Protein AF-A0A7S1K6W3-F1 (afdb_monomer_lite)

Structure (mmCIF, N/CA/C/O backbone):
data_AF-A0A7S1K6W3-F1
#
_entry.id   AF-A0A7S1K6W3-F1
#
loop_
_atom_site.group_PDB
_atom_site.id
_atom_site.type_symbol
_atom_site.label_atom_id
_atom_site.label_alt_id
_atom_site.label_comp_id
_atom_site.label_asym_id
_atom_site.label_entity_id
_atom_site.label_seq_id
_atom_site.pdbx_PDB_ins_code
_atom_site.Cartn_x
_atom_site.Cartn_y
_atom_site.Cartn_z
_atom_site.occupancy
_atom_site.B_iso_or_equiv
_atom_site.auth_seq_id
_atom_site.auth_comp_id
_atom_site.auth_asym_id
_atom_site.auth_atom_id
_atom_site.pdbx_PDB_model_num
ATOM 1 N N . MET A 1 1 ? 23.139 -9.900 -3.331 1.00 35.84 1 MET A N 1
ATOM 2 C CA . MET A 1 1 ? 23.293 -11.314 -3.751 1.00 35.84 1 MET A CA 1
ATOM 3 C C . MET A 1 1 ? 22.023 -11.907 -4.386 1.00 35.84 1 MET A C 1
ATOM 5 O O . MET A 1 1 ? 22.159 -12.715 -5.288 1.00 35.84 1 MET A O 1
ATOM 9 N N . LEU A 1 2 ? 20.809 -11.441 -4.045 1.00 36.38 2 LEU A N 1
ATOM 10 C CA . LEU A 1 2 ? 19.538 -11.862 -4.684 1.00 36.38 2 LEU A CA 1
ATOM 11 C C . LEU A 1 2 ? 19.264 -11.286 -6.093 1.00 36.38 2 LEU A C 1
ATOM 13 O O . LEU A 1 2 ? 18.382 -11.769 -6.791 1.00 36.38 2 LEU A O 1
ATOM 17 N N . TYR A 1 3 ? 20.040 -10.298 -6.548 1.00 40.62 3 TYR A N 1
ATOM 18 C CA . TYR A 1 3 ? 19.930 -9.725 -7.901 1.00 40.62 3 TYR A CA 1
ATOM 19 C C . TYR A 1 3 ? 20.303 -10.719 -9.021 1.00 40.62 3 TYR A C 1
ATOM 21 O O . TYR A 1 3 ? 19.892 -10.543 -10.161 1.00 40.62 3 TYR A O 1
ATOM 29 N N . LYS A 1 4 ? 21.073 -11.771 -8.706 1.00 41.19 4 LYS A N 1
ATOM 30 C CA . LYS A 1 4 ? 21.616 -12.706 -9.705 1.00 41.19 4 LYS A CA 1
ATOM 31 C C . LYS A 1 4 ? 20.781 -13.973 -9.937 1.00 41.19 4 LYS A C 1
ATOM 33 O O . LYS A 1 4 ? 21.095 -14.696 -10.871 1.00 41.19 4 LYS A O 1
ATOM 38 N N . LEU A 1 5 ? 19.752 -14.256 -9.129 1.00 46.03 5 LEU A N 1
ATOM 39 C CA . LEU A 1 5 ? 19.020 -15.532 -9.232 1.00 46.03 5 LEU A CA 1
ATOM 40 C C . LEU A 1 5 ? 17.791 -15.482 -10.160 1.00 46.03 5 LEU A C 1
ATOM 42 O O . LEU A 1 5 ? 17.359 -16.514 -10.653 1.00 46.03 5 LEU A O 1
ATOM 46 N N . SER A 1 6 ? 17.243 -14.293 -10.427 1.00 44.84 6 SER A N 1
ATOM 47 C CA . SER A 1 6 ? 16.246 -14.051 -11.478 1.00 44.84 6 SER A CA 1
ATOM 48 C C . SER A 1 6 ? 16.146 -12.543 -11.695 1.00 44.84 6 SER A C 1
ATOM 50 O O . SER A 1 6 ? 15.454 -11.847 -10.947 1.00 44.84 6 SER A O 1
ATOM 52 N N . ALA A 1 7 ? 16.882 -12.022 -12.681 1.00 49.47 7 ALA A N 1
ATOM 53 C CA . ALA A 1 7 ? 16.901 -10.594 -13.015 1.00 49.47 7 ALA A CA 1
ATOM 54 C C . ALA A 1 7 ? 15.506 -10.052 -13.401 1.00 49.47 7 ALA A C 1
ATOM 56 O O . ALA A 1 7 ? 15.274 -8.846 -13.347 1.00 49.47 7 ALA A O 1
ATOM 57 N N . ASP A 1 8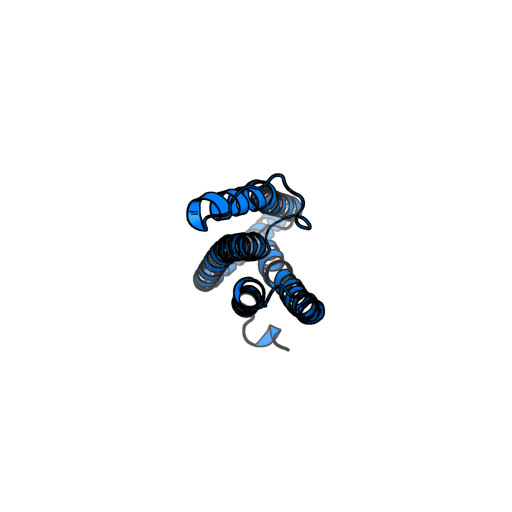 ? 14.573 -10.957 -13.711 1.00 54.34 8 ASP A N 1
ATOM 58 C CA . ASP A 1 8 ? 13.306 -10.648 -14.370 1.00 54.34 8 ASP A CA 1
ATOM 59 C C . ASP A 1 8 ? 12.126 -10.753 -13.403 1.00 54.34 8 ASP A C 1
ATOM 61 O O . ASP A 1 8 ? 11.181 -9.977 -13.476 1.00 54.34 8 ASP A O 1
ATOM 65 N N . HIS A 1 9 ? 12.193 -11.682 -12.450 1.00 58.50 9 HIS A N 1
ATOM 66 C CA . HIS A 1 9 ? 11.067 -11.969 -11.564 1.00 58.50 9 HIS A CA 1
ATOM 67 C C . HIS A 1 9 ? 11.354 -11.621 -10.102 1.00 58.50 9 HIS A C 1
ATOM 69 O O . HIS A 1 9 ? 10.422 -11.385 -9.335 1.00 58.50 9 HIS A O 1
ATOM 75 N N . GLY A 1 10 ? 12.630 -11.507 -9.704 1.00 60.81 10 GLY A N 1
ATOM 76 C CA . GLY A 1 10 ? 13.015 -11.258 -8.310 1.00 60.81 10 GLY A CA 1
ATOM 77 C C . GLY A 1 10 ? 12.440 -9.962 -7.727 1.00 60.81 10 GLY A C 1
ATOM 78 O O . GLY A 1 10 ? 12.105 -9.908 -6.546 1.00 60.81 10 GLY A O 1
ATOM 79 N N . ARG A 1 11 ? 12.256 -8.928 -8.560 1.00 67.94 11 ARG A N 1
ATOM 80 C CA . ARG A 1 11 ? 11.633 -7.661 -8.142 1.00 67.94 11 ARG A CA 1
ATOM 81 C C . ARG A 1 11 ? 10.151 -7.848 -7.824 1.00 67.94 11 ARG A C 1
ATOM 83 O O . ARG A 1 11 ? 9.694 -7.419 -6.773 1.00 67.94 11 ARG A O 1
ATOM 90 N N . ILE A 1 12 ? 9.424 -8.555 -8.684 1.00 70.38 12 ILE A N 1
ATOM 91 C CA . ILE A 1 12 ? 7.992 -8.825 -8.506 1.00 70.38 12 ILE A CA 1
ATOM 92 C C . ILE A 1 12 ? 7.765 -9.710 -7.266 1.00 70.38 12 ILE A C 1
ATOM 94 O O . ILE A 1 12 ? 6.877 -9.416 -6.464 1.00 70.38 12 ILE A O 1
ATOM 98 N N . TYR A 1 13 ? 8.633 -10.704 -7.032 1.00 69.06 13 TYR A N 1
ATOM 99 C CA . TYR A 1 13 ? 8.604 -11.529 -5.817 1.00 69.06 13 TYR A CA 1
ATOM 100 C C . TYR A 1 13 ? 8.781 -10.713 -4.530 1.00 69.06 13 TYR A C 1
ATOM 102 O O . TYR A 1 13 ? 8.072 -10.958 -3.557 1.00 69.06 13 TYR A O 1
ATOM 110 N N . LEU A 1 14 ? 9.668 -9.710 -4.510 1.00 69.69 14 LEU A N 1
ATOM 111 C CA . LEU A 1 14 ? 9.832 -8.834 -3.340 1.00 69.69 14 LEU A CA 1
ATOM 112 C C . LEU A 1 14 ? 8.561 -8.029 -3.032 1.00 69.69 14 LEU A C 1
ATOM 114 O O . LEU A 1 14 ? 8.208 -7.862 -1.864 1.00 69.69 14 LEU A O 1
ATOM 118 N N . GLY A 1 15 ? 7.843 -7.575 -4.064 1.00 69.56 15 GLY A N 1
ATOM 119 C CA . GLY A 1 15 ? 6.544 -6.917 -3.899 1.00 69.56 15 GLY A CA 1
ATOM 120 C C . GLY A 1 15 ? 5.481 -7.853 -3.319 1.00 69.56 15 GLY A C 1
ATOM 121 O O . GLY A 1 15 ? 4.761 -7.475 -2.394 1.00 69.56 15 GLY A O 1
ATOM 122 N N . GLN A 1 16 ? 5.420 -9.092 -3.812 1.00 74.00 16 GLN A N 1
ATOM 123 C CA . GLN A 1 16 ? 4.500 -10.114 -3.310 1.00 74.00 16 GLN A CA 1
ATOM 124 C C . GLN A 1 16 ? 4.805 -10.526 -1.868 1.00 74.00 16 GLN A C 1
ATOM 126 O O . GLN A 1 16 ? 3.878 -10.610 -1.069 1.00 74.00 16 GLN A O 1
ATOM 131 N N . ILE A 1 17 ? 6.080 -10.712 -1.510 1.00 76.12 17 ILE A N 1
ATOM 132 C CA . ILE A 1 17 ? 6.505 -11.001 -0.131 1.00 76.12 17 ILE A CA 1
ATOM 133 C C . ILE A 1 17 ? 6.099 -9.853 0.798 1.00 76.12 17 ILE A C 1
ATOM 135 O O . ILE A 1 17 ? 5.543 -10.097 1.866 1.00 76.12 17 ILE A O 1
ATOM 139 N N . GLY A 1 18 ? 6.293 -8.601 0.371 1.00 74.88 18 GLY A N 1
ATOM 140 C CA . GLY A 1 18 ? 5.853 -7.433 1.134 1.00 74.88 18 GLY A CA 1
ATOM 141 C C . GLY A 1 18 ? 4.345 -7.439 1.408 1.00 74.88 18 GLY A C 1
ATOM 142 O O . GLY A 1 18 ? 3.921 -7.174 2.530 1.00 74.88 18 GLY A O 1
ATOM 143 N N . ILE A 1 19 ? 3.520 -7.797 0.418 1.00 76.12 19 ILE A N 1
ATOM 144 C CA . ILE A 1 19 ? 2.064 -7.923 0.601 1.00 76.12 19 ILE A CA 1
ATOM 145 C C . ILE A 1 19 ? 1.721 -9.123 1.494 1.00 76.12 19 ILE A C 1
ATOM 147 O O . ILE A 1 19 ? 0.913 -8.984 2.412 1.00 76.12 19 ILE A O 1
ATOM 151 N N . ALA A 1 20 ? 2.362 -10.269 1.270 1.00 78.69 20 ALA A N 1
ATOM 152 C CA . ALA A 1 20 ? 2.132 -11.502 2.015 1.00 78.69 20 ALA A CA 1
ATOM 153 C C . ALA A 1 20 ? 2.487 -11.376 3.504 1.00 78.69 20 ALA A C 1
ATOM 155 O O . ALA A 1 20 ? 1.841 -12.016 4.322 1.00 78.69 20 ALA A O 1
ATOM 156 N N . ILE A 1 21 ? 3.458 -10.533 3.869 1.00 79.31 21 ILE A N 1
ATOM 157 C CA . ILE A 1 21 ? 3.773 -10.199 5.270 1.00 79.31 21 ILE A CA 1
ATOM 158 C C . ILE A 1 21 ? 2.741 -9.216 5.841 1.00 79.31 21 ILE A C 1
ATOM 160 O O . ILE A 1 21 ? 2.318 -9.324 6.993 1.00 79.31 21 ILE A O 1
ATOM 164 N N . LYS A 1 22 ? 2.304 -8.248 5.033 1.00 78.81 22 LYS A N 1
ATOM 165 C CA . LYS A 1 22 ? 1.450 -7.147 5.485 1.00 78.81 22 LYS A CA 1
ATOM 166 C C . LYS A 1 22 ? 0.004 -7.571 5.755 1.00 78.81 22 LYS A C 1
ATOM 168 O O . LYS A 1 22 ? -0.606 -7.062 6.694 1.00 78.81 22 LYS A O 1
ATOM 173 N N . VAL A 1 23 ? -0.539 -8.503 4.971 1.00 80.12 23 VAL A N 1
ATOM 174 C CA . VAL A 1 23 ? -1.897 -9.051 5.152 1.00 80.12 23 VAL A CA 1
ATOM 175 C C . VAL A 1 23 ? -2.086 -9.721 6.528 1.00 80.12 23 VAL A C 1
ATOM 177 O O . VAL A 1 23 ? -2.979 -9.289 7.261 1.00 80.12 23 VAL A O 1
ATOM 180 N N . PRO A 1 24 ? -1.261 -10.701 6.955 1.00 79.88 24 PRO A N 1
ATOM 181 C CA . PRO A 1 24 ? -1.389 -11.310 8.276 1.00 79.88 24 PRO A CA 1
ATOM 182 C C . PRO A 1 24 ? -1.074 -10.317 9.399 1.00 79.88 24 PRO A C 1
ATOM 184 O O . PRO A 1 24 ? -1.797 -10.296 10.391 1.00 79.88 24 PRO A O 1
ATOM 187 N N . ALA A 1 25 ? -0.082 -9.433 9.231 1.00 76.25 25 ALA A N 1
ATOM 188 C CA . ALA A 1 25 ? 0.209 -8.394 10.222 1.00 76.25 25 ALA A CA 1
ATOM 189 C C . ALA A 1 25 ? -0.988 -7.450 10.446 1.00 76.25 25 ALA A C 1
ATOM 191 O O . ALA A 1 25 ? -1.308 -7.115 11.584 1.00 76.25 25 ALA A O 1
ATOM 192 N N . SER A 1 26 ? -1.693 -7.072 9.376 1.00 75.69 26 SER A N 1
ATOM 193 C CA . SER A 1 26 ? -2.878 -6.203 9.456 1.00 75.69 26 SER A CA 1
ATOM 194 C C . SER A 1 26 ? -4.093 -6.932 10.025 1.00 75.69 26 SER A C 1
ATOM 196 O O . SER A 1 26 ? -4.872 -6.335 10.762 1.00 75.69 26 SER A O 1
ATOM 198 N N . CYS A 1 27 ? -4.230 -8.229 9.738 1.00 78.44 27 CYS A N 1
ATOM 199 C CA . CYS A 1 27 ? -5.243 -9.089 10.349 1.00 78.44 27 CYS A CA 1
ATOM 200 C C . CYS A 1 27 ? -5.050 -9.168 11.871 1.00 78.44 27 CYS A C 1
ATOM 202 O O . CYS A 1 27 ? -5.981 -8.909 12.632 1.00 78.44 27 CYS A O 1
ATOM 204 N N . ILE A 1 28 ? -3.819 -9.434 12.322 1.00 77.31 28 ILE A N 1
ATOM 205 C CA . ILE A 1 28 ? -3.479 -9.502 13.749 1.00 77.31 28 ILE A CA 1
ATOM 206 C C . ILE A 1 28 ? -3.727 -8.147 14.422 1.00 77.31 28 ILE A C 1
ATOM 208 O O . ILE A 1 28 ? -4.398 -8.088 15.451 1.00 77.31 28 ILE A O 1
ATOM 212 N N . LEU A 1 29 ? -3.253 -7.058 13.813 1.00 73.00 29 LEU A N 1
ATOM 213 C CA . LEU A 1 29 ? -3.368 -5.708 14.363 1.00 73.00 29 LEU A CA 1
ATOM 214 C C . LEU A 1 29 ? -4.824 -5.247 14.530 1.00 73.00 29 LEU A C 1
ATOM 216 O O . LEU A 1 29 ? -5.160 -4.631 15.538 1.00 73.00 29 LEU A O 1
ATOM 220 N N . LEU A 1 30 ? -5.677 -5.509 13.534 1.00 71.62 30 LEU A N 1
ATOM 221 C CA . LEU A 1 30 ? -7.031 -4.951 13.479 1.00 71.62 30 LEU A CA 1
ATOM 222 C C . LEU A 1 30 ? -8.107 -5.865 14.079 1.00 71.62 30 LEU A C 1
ATOM 224 O O . LEU A 1 30 ? -9.145 -5.348 14.498 1.00 71.62 30 LEU A O 1
ATOM 228 N N . LEU A 1 31 ? -7.890 -7.187 14.118 1.00 67.94 31 LEU A N 1
ATOM 229 C CA . LEU A 1 31 ? -8.895 -8.155 14.581 1.00 67.94 31 LEU A CA 1
ATOM 230 C C . LEU A 1 31 ? -8.549 -8.833 15.908 1.00 67.94 31 LEU A C 1
ATOM 232 O O . LEU A 1 31 ? -9.466 -9.145 16.662 1.00 67.94 31 LEU A O 1
ATOM 236 N N . PHE A 1 32 ? -7.267 -9.071 16.200 1.00 63.66 32 PHE A N 1
ATOM 237 C CA . PHE A 1 32 ? -6.873 -9.909 17.339 1.00 63.66 32 PHE A CA 1
ATOM 238 C C . PHE A 1 32 ? -6.400 -9.134 18.564 1.00 63.66 32 PHE A C 1
ATOM 240 O O . PHE A 1 32 ? -6.430 -9.690 19.660 1.00 63.66 32 PHE A O 1
ATOM 247 N N . ILE A 1 33 ? -5.967 -7.878 18.425 1.00 63.69 33 ILE A N 1
ATOM 248 C CA . ILE A 1 33 ? -5.437 -7.145 19.576 1.00 63.69 33 ILE A CA 1
ATOM 249 C C . ILE A 1 33 ? -6.579 -6.577 20.436 1.00 63.69 33 ILE A C 1
ATOM 251 O O . ILE A 1 33 ? -7.337 -5.723 19.960 1.00 63.69 33 ILE A O 1
ATOM 255 N N . PRO A 1 34 ? -6.695 -6.996 21.715 1.00 58.34 34 PRO A N 1
ATOM 256 C CA . PRO A 1 34 ? -7.624 -6.384 22.652 1.00 58.34 34 PRO A CA 1
ATOM 257 C C . PRO A 1 34 ? -7.207 -4.932 22.884 1.00 58.34 34 PRO A C 1
ATOM 259 O O . PRO A 1 34 ? -6.055 -4.643 23.205 1.00 58.34 34 PRO A O 1
ATOM 262 N N . ARG A 1 35 ? -8.154 -4.006 22.713 1.00 61.91 35 ARG A N 1
ATOM 263 C CA . ARG A 1 35 ? -7.942 -2.551 22.791 1.00 61.91 35 ARG A CA 1
ATOM 264 C C . ARG A 1 35 ? -7.797 -2.065 24.233 1.00 61.91 35 ARG A C 1
ATOM 266 O O . ARG A 1 35 ? -8.580 -1.253 24.710 1.00 61.91 35 ARG A O 1
ATOM 273 N N . GLN A 1 36 ? -6.792 -2.586 24.924 1.00 59.97 36 GLN A N 1
ATOM 274 C CA . GLN A 1 36 ? -6.429 -2.211 26.285 1.00 59.97 36 GLN A CA 1
ATOM 275 C C . GLN A 1 36 ? -5.096 -1.441 26.282 1.00 59.97 36 GLN A C 1
ATOM 277 O O . GLN A 1 36 ? -4.248 -1.713 25.425 1.00 59.97 36 GLN A O 1
ATOM 282 N N . PRO A 1 37 ? -4.852 -0.525 27.240 1.00 60.72 37 PRO A N 1
ATOM 283 C CA . PRO A 1 37 ? -3.631 0.293 27.300 1.00 60.72 37 PRO A CA 1
ATOM 284 C 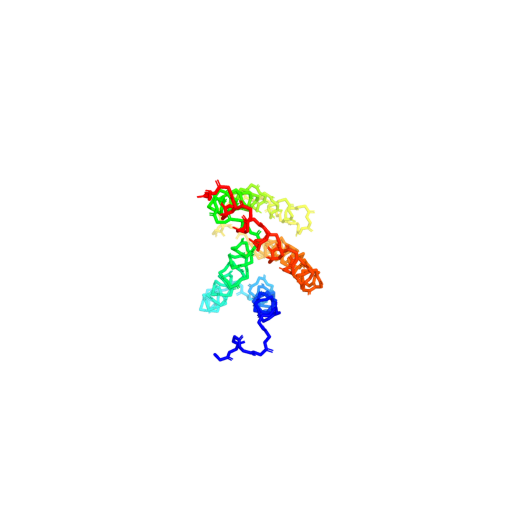C . PRO A 1 37 ? -2.329 -0.525 27.298 1.00 60.72 37 PRO A C 1
ATOM 286 O O . PRO A 1 37 ? -1.311 -0.091 26.765 1.00 60.72 37 PRO A O 1
ATOM 289 N N . THR A 1 38 ? -2.371 -1.749 27.825 1.00 67.94 38 THR A N 1
ATOM 290 C CA . THR A 1 38 ? -1.238 -2.685 27.910 1.00 67.94 38 THR A CA 1
ATOM 291 C C . THR A 1 38 ? -0.761 -3.200 26.544 1.00 67.94 38 THR A C 1
ATOM 293 O O . THR A 1 38 ? 0.340 -3.729 26.427 1.00 67.94 38 THR A O 1
ATOM 296 N N . SER A 1 39 ? -1.569 -3.044 25.491 1.00 70.88 39 SER A N 1
ATOM 297 C CA . SER A 1 39 ? -1.279 -3.544 24.137 1.00 70.88 39 SER A CA 1
ATOM 298 C C . SER A 1 39 ? -0.570 -2.534 23.223 1.00 70.88 39 SER A C 1
ATOM 300 O O . SER A 1 39 ? -0.172 -2.888 22.111 1.00 70.88 39 SER A O 1
ATOM 302 N N . LEU A 1 40 ? -0.357 -1.294 23.684 1.00 75.81 40 LEU A N 1
ATOM 303 C CA . LEU A 1 40 ? 0.355 -0.242 22.946 1.00 75.81 40 LEU A CA 1
ATOM 304 C C . LEU A 1 40 ? 1.704 -0.676 22.333 1.00 75.81 40 LEU A C 1
ATOM 306 O O . LEU A 1 40 ? 1.912 -0.382 21.154 1.00 75.81 40 LEU A O 1
ATOM 310 N N . PRO A 1 41 ? 2.611 -1.393 23.032 1.00 81.19 41 PRO A N 1
ATOM 311 C CA . PRO A 1 41 ? 3.870 -1.824 22.418 1.00 81.19 41 PRO A CA 1
ATOM 31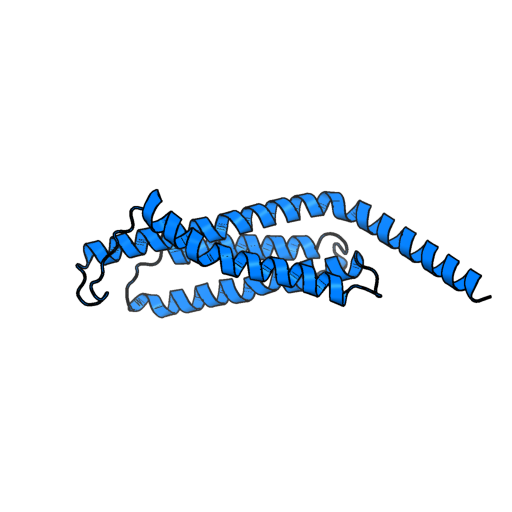2 C C . PRO A 1 41 ? 3.660 -2.774 21.229 1.00 81.19 41 PRO A C 1
ATOM 314 O O . PRO A 1 41 ? 4.392 -2.686 20.243 1.00 81.19 41 PRO A O 1
ATOM 317 N N . TRP A 1 42 ? 2.627 -3.625 21.262 1.00 78.56 42 TRP A N 1
ATOM 318 C CA . TRP A 1 42 ? 2.292 -4.501 20.135 1.00 78.56 42 TRP A CA 1
ATOM 319 C C . TRP A 1 42 ? 1.702 -3.738 18.952 1.00 78.56 42 TRP A C 1
ATOM 321 O O . TRP A 1 42 ? 2.050 -4.036 17.809 1.00 78.56 42 TRP A O 1
ATOM 331 N N . PHE A 1 43 ? 0.883 -2.714 19.213 1.00 79.81 43 PHE A N 1
ATOM 332 C CA . PHE A 1 43 ? 0.406 -1.804 18.170 1.00 79.81 43 PHE A CA 1
ATOM 333 C C . PHE A 1 43 ? 1.567 -1.104 17.457 1.00 79.81 43 PHE A C 1
ATOM 335 O O . PHE A 1 43 ? 1.600 -1.073 16.226 1.00 79.81 43 PHE A O 1
ATOM 342 N N . VAL A 1 44 ? 2.538 -0.585 18.215 1.00 83.00 44 VAL A N 1
ATOM 343 C CA . VAL A 1 44 ? 3.712 0.101 17.654 1.00 83.00 44 VAL A CA 1
ATOM 344 C C . VAL A 1 44 ? 4.581 -0.863 16.851 1.00 83.00 44 VAL A C 1
ATOM 346 O O . VAL A 1 44 ? 4.948 -0.544 15.722 1.00 83.00 44 VAL A O 1
ATOM 349 N N . LEU A 1 45 ? 4.877 -2.052 17.384 1.00 85.19 45 LEU A N 1
ATOM 350 C CA . LEU A 1 45 ? 5.721 -3.029 16.695 1.00 85.19 45 LEU A CA 1
ATOM 351 C C . LEU A 1 45 ? 5.104 -3.490 15.368 1.00 85.19 45 LEU A C 1
ATOM 353 O O . LEU A 1 45 ? 5.776 -3.488 14.337 1.00 85.19 45 LEU A O 1
ATOM 357 N N . LEU A 1 46 ? 3.822 -3.863 15.373 1.00 82.75 46 LEU A N 1
ATOM 358 C CA . LEU A 1 46 ? 3.129 -4.308 14.163 1.00 82.75 46 LEU A CA 1
ATOM 359 C C . LEU A 1 46 ? 2.927 -3.165 13.167 1.00 82.75 46 LEU A C 1
ATOM 361 O O . LEU A 1 46 ? 3.113 -3.366 11.968 1.00 82.75 46 LEU A O 1
ATOM 365 N N . GLY A 1 47 ? 2.607 -1.959 13.647 1.00 81.94 47 GLY A N 1
ATOM 366 C CA . GLY A 1 47 ? 2.525 -0.765 12.807 1.00 81.94 47 GLY A CA 1
ATOM 367 C C . GLY A 1 47 ? 3.855 -0.455 12.118 1.00 81.94 47 GLY A C 1
ATOM 368 O O . GLY A 1 47 ? 3.882 -0.174 10.921 1.00 81.94 47 GLY A O 1
ATOM 369 N N . LEU A 1 48 ? 4.970 -0.597 12.838 1.00 85.06 48 LEU A N 1
ATOM 370 C CA . LEU A 1 48 ? 6.314 -0.417 12.295 1.00 85.06 48 LEU A CA 1
ATOM 371 C C . LEU A 1 48 ? 6.653 -1.500 11.258 1.00 85.06 48 LEU A C 1
ATOM 373 O O . LEU A 1 48 ? 7.172 -1.176 10.191 1.00 85.06 48 LEU A O 1
ATOM 377 N N . MET A 1 49 ? 6.289 -2.761 11.505 1.00 81.88 49 MET A N 1
ATOM 378 C CA . MET A 1 49 ? 6.459 -3.851 10.532 1.00 81.88 49 MET A CA 1
ATOM 379 C C . MET A 1 49 ? 5.652 -3.624 9.247 1.00 81.88 49 MET A C 1
ATOM 381 O O . MET A 1 49 ? 6.174 -3.805 8.141 1.00 81.88 49 MET A O 1
ATOM 385 N N . ILE A 1 50 ? 4.399 -3.177 9.374 1.00 82.25 50 ILE A N 1
ATOM 386 C CA . ILE A 1 50 ? 3.553 -2.792 8.236 1.00 82.25 50 ILE A CA 1
ATOM 387 C C . ILE A 1 50 ? 4.177 -1.607 7.487 1.00 82.25 50 ILE A C 1
ATOM 389 O O . ILE A 1 50 ? 4.237 -1.634 6.258 1.00 82.25 50 ILE A O 1
ATOM 393 N N . GLY A 1 51 ? 4.683 -0.602 8.209 1.00 81.06 51 GLY A N 1
ATOM 394 C CA . GLY A 1 51 ? 5.321 0.587 7.642 1.00 81.06 51 GLY A CA 1
ATOM 395 C C . GLY A 1 51 ? 6.588 0.274 6.845 1.00 81.06 51 GLY A C 1
ATOM 396 O O . GLY A 1 51 ? 6.720 0.718 5.704 1.00 81.06 51 GLY A O 1
ATOM 397 N N . ILE A 1 52 ? 7.484 -0.555 7.391 1.00 82.12 52 ILE A N 1
ATOM 398 C CA . ILE A 1 52 ? 8.692 -1.010 6.682 1.00 82.12 52 ILE A CA 1
ATOM 399 C C . ILE A 1 52 ? 8.305 -1.774 5.411 1.00 82.12 52 ILE A C 1
ATOM 401 O O . ILE A 1 52 ? 8.840 -1.505 4.334 1.00 82.12 52 ILE A O 1
ATOM 405 N N . SER A 1 53 ? 7.335 -2.684 5.518 1.00 78.25 53 SER A N 1
ATOM 406 C CA . SER A 1 53 ? 6.887 -3.515 4.395 1.00 78.25 53 SER A CA 1
ATOM 407 C C . SER A 1 53 ? 6.159 -2.707 3.311 1.00 78.25 53 SER A C 1
ATOM 409 O O . SER A 1 53 ? 6.196 -3.069 2.134 1.00 78.25 53 SER A O 1
ATOM 411 N N . ALA A 1 54 ? 5.511 -1.591 3.668 1.00 73.31 54 ALA A N 1
ATOM 412 C CA . ALA A 1 54 ? 4.793 -0.737 2.721 1.00 73.31 54 ALA A CA 1
ATOM 413 C C . ALA A 1 54 ? 5.725 -0.074 1.693 1.00 73.31 54 ALA A C 1
ATOM 415 O O . ALA A 1 54 ? 5.351 0.068 0.527 1.00 73.31 54 ALA A O 1
ATOM 416 N N . GLY A 1 55 ? 6.955 0.273 2.087 1.00 74.12 55 GLY A N 1
ATOM 417 C CA . GLY A 1 55 ? 7.932 0.896 1.190 1.00 74.12 55 GLY A CA 1
ATOM 418 C C . GLY A 1 55 ? 8.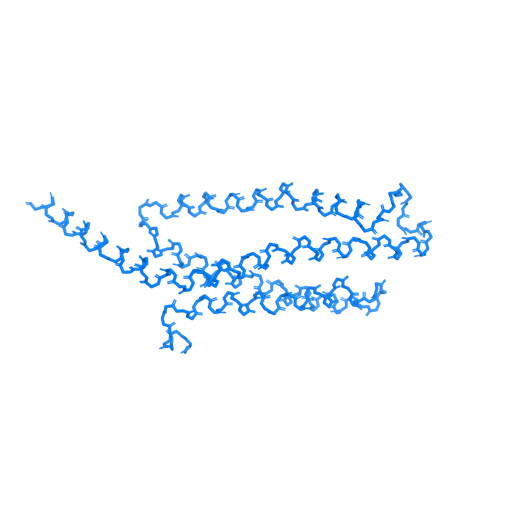451 -0.035 0.089 1.00 74.12 55 GLY A C 1
ATOM 419 O O . GLY A 1 55 ? 8.872 0.431 -0.972 1.00 74.12 55 GLY A O 1
ATOM 420 N N . TRP A 1 56 ? 8.399 -1.353 0.304 1.00 78.38 56 TRP A N 1
ATOM 421 C CA . TRP A 1 56 ? 9.035 -2.325 -0.587 1.00 78.38 56 TRP A CA 1
ATOM 422 C C . TRP A 1 56 ? 8.354 -2.397 -1.953 1.00 78.38 56 TRP A C 1
ATOM 424 O O . TRP A 1 56 ? 9.042 -2.405 -2.968 1.00 78.38 56 TRP A O 1
ATOM 434 N N . ALA A 1 57 ? 7.021 -2.358 -2.013 1.00 74.00 57 ALA A N 1
ATOM 435 C CA . ALA A 1 57 ? 6.305 -2.404 -3.289 1.00 74.00 57 ALA A CA 1
ATOM 436 C C . ALA A 1 57 ? 6.611 -1.174 -4.168 1.00 74.00 57 ALA A C 1
ATOM 438 O O . ALA A 1 57 ? 6.933 -1.308 -5.351 1.00 74.00 57 ALA A O 1
ATOM 439 N N . GLY A 1 58 ? 6.580 0.023 -3.572 1.00 72.88 58 GLY A N 1
ATOM 440 C CA . GLY A 1 58 ? 6.828 1.275 -4.288 1.00 72.88 58 GLY A CA 1
ATOM 441 C C . GLY A 1 58 ? 8.272 1.414 -4.770 1.00 72.88 58 GLY A C 1
ATOM 442 O O . GLY A 1 58 ? 8.512 1.757 -5.928 1.00 72.88 58 GLY A O 1
ATOM 443 N N . VAL A 1 59 ? 9.242 1.133 -3.895 1.00 77.00 59 VAL A N 1
ATOM 444 C CA . VAL A 1 59 ? 10.664 1.353 -4.193 1.00 77.00 59 VAL A CA 1
ATOM 445 C C . VAL A 1 59 ? 11.279 0.200 -4.985 1.00 77.00 59 VAL A C 1
ATOM 447 O O . VAL A 1 59 ? 12.036 0.458 -5.917 1.00 77.00 59 VAL A O 1
ATOM 450 N N . ALA A 1 60 ? 10.959 -1.055 -4.653 1.00 71.44 60 ALA A N 1
ATOM 451 C CA . ALA A 1 60 ? 11.619 -2.216 -5.251 1.00 71.44 60 ALA A CA 1
ATOM 452 C C . ALA A 1 60 ? 10.983 -2.678 -6.570 1.00 71.44 60 ALA A C 1
ATOM 454 O O . ALA A 1 60 ? 11.674 -3.293 -7.383 1.00 71.44 60 ALA A O 1
ATOM 455 N N . VAL A 1 61 ? 9.692 -2.397 -6.788 1.00 72.25 61 VAL A N 1
ATOM 456 C CA . VAL A 1 61 ? 8.949 -2.913 -7.950 1.00 72.25 61 VAL A CA 1
ATOM 457 C C . VAL A 1 61 ? 8.494 -1.784 -8.859 1.00 72.25 61 VAL A C 1
ATOM 459 O O . VAL A 1 61 ? 8.976 -1.687 -9.982 1.00 72.25 61 VAL A O 1
ATOM 462 N N . ILE A 1 62 ? 7.620 -0.899 -8.372 1.00 78.06 62 ILE A N 1
ATOM 463 C CA . ILE A 1 62 ? 6.927 0.084 -9.219 1.00 78.06 62 ILE A CA 1
ATOM 464 C C . ILE A 1 62 ? 7.911 1.064 -9.872 1.00 78.06 62 ILE A C 1
ATOM 466 O O . ILE A 1 62 ? 7.892 1.242 -11.089 1.00 78.06 62 ILE A O 1
ATOM 470 N N . ARG A 1 63 ? 8.798 1.686 -9.083 1.00 80.62 63 ARG A N 1
ATOM 471 C CA . ARG A 1 63 ? 9.783 2.663 -9.586 1.00 80.62 63 ARG A CA 1
ATOM 472 C C . ARG A 1 63 ? 10.724 2.088 -10.656 1.00 80.62 63 ARG A C 1
ATOM 474 O O . ARG A 1 63 ? 10.812 2.689 -11.727 1.00 80.62 63 ARG A O 1
ATOM 481 N N . PRO A 1 64 ? 11.425 0.963 -10.424 1.00 78.94 64 PRO A N 1
ATOM 482 C CA . PRO A 1 64 ? 12.313 0.399 -11.436 1.00 78.94 64 PRO A CA 1
ATOM 483 C C . PRO A 1 64 ? 11.556 -0.167 -12.645 1.00 78.94 64 PRO A C 1
ATOM 485 O O . PRO A 1 64 ? 12.044 -0.034 -13.762 1.00 78.94 64 PRO A O 1
ATOM 488 N N . LEU A 1 65 ? 10.354 -0.723 -12.454 1.00 78.06 65 LEU A N 1
ATOM 489 C CA . LEU A 1 65 ? 9.506 -1.178 -13.559 1.00 78.06 65 LEU A CA 1
ATOM 490 C C . LEU A 1 65 ? 9.125 -0.016 -14.489 1.00 78.06 65 LEU A C 1
ATOM 492 O O . LEU A 1 65 ? 9.315 -0.098 -15.701 1.00 78.06 65 LEU A O 1
ATOM 496 N N . LEU A 1 66 ? 8.645 1.098 -13.926 1.00 76.50 66 LEU A N 1
ATOM 497 C CA . LEU A 1 66 ? 8.323 2.301 -14.697 1.00 76.50 66 LEU A CA 1
ATOM 498 C C . LEU A 1 66 ? 9.561 2.885 -15.382 1.00 76.50 66 LEU A C 1
ATOM 500 O O . LEU A 1 66 ? 9.469 3.353 -16.513 1.00 76.50 66 LEU A O 1
ATOM 504 N N . ALA A 1 67 ? 10.728 2.827 -14.739 1.00 80.06 67 ALA A N 1
ATOM 505 C CA . ALA A 1 67 ? 11.971 3.287 -15.348 1.00 80.06 67 ALA A CA 1
ATOM 506 C C . ALA A 1 67 ? 12.386 2.452 -16.575 1.00 80.06 67 ALA A C 1
ATOM 508 O O . ALA A 1 67 ? 13.028 2.988 -17.474 1.00 80.06 67 ALA A O 1
ATOM 509 N N . GLU A 1 68 ? 12.032 1.169 -16.641 1.00 76.00 68 GLU A N 1
ATOM 510 C CA . GLU A 1 68 ? 12.342 0.302 -17.786 1.00 76.00 68 GLU A CA 1
ATOM 511 C C . GLU A 1 68 ? 11.326 0.413 -18.927 1.00 76.00 68 GLU A C 1
ATOM 513 O O . GLU A 1 68 ? 11.700 0.316 -20.097 1.00 76.00 68 GLU A O 1
ATOM 518 N N . VAL A 1 69 ? 10.050 0.624 -18.600 1.00 75.38 69 VAL A N 1
ATOM 519 C CA . VAL A 1 69 ? 8.972 0.735 -19.595 1.00 75.38 69 VAL A CA 1
ATOM 520 C C . VAL A 1 69 ? 8.905 2.140 -20.198 1.00 75.38 69 VAL A C 1
ATOM 522 O O . VAL A 1 69 ? 8.649 2.298 -21.390 1.00 75.38 69 VAL A O 1
ATOM 525 N N . VAL A 1 70 ? 9.143 3.178 -19.395 1.00 78.69 70 VAL A N 1
ATOM 526 C CA . VAL A 1 70 ? 8.993 4.569 -19.832 1.00 78.69 70 VAL A CA 1
ATOM 527 C C . VAL A 1 70 ? 10.305 5.096 -20.418 1.00 78.69 70 VAL A C 1
ATOM 529 O O . VAL A 1 70 ? 11.398 4.896 -19.880 1.00 78.69 70 VAL A O 1
ATOM 532 N N . GLN A 1 71 ? 10.201 5.820 -21.532 1.00 73.81 71 GLN A N 1
ATOM 533 C CA . GLN A 1 71 ? 11.331 6.484 -22.186 1.00 73.81 71 GLN A CA 1
ATOM 534 C C . GLN A 1 71 ? 11.920 7.576 -21.291 1.00 73.81 71 GLN A C 1
ATOM 536 O O . GLN A 1 71 ? 11.166 8.281 -20.623 1.00 73.81 71 GLN A O 1
ATOM 541 N N . SER A 1 72 ? 13.250 7.740 -21.318 1.00 75.75 72 SER A N 1
ATOM 542 C CA . SER A 1 72 ? 14.006 8.719 -20.511 1.00 75.75 72 SER A CA 1
ATOM 543 C C . SER A 1 72 ? 13.410 10.124 -20.536 1.00 75.75 72 SER A C 1
ATOM 545 O O . SER A 1 72 ? 13.390 10.790 -19.507 1.00 75.75 72 SER A O 1
ATOM 547 N N . ASP A 1 73 ? 12.877 10.519 -21.689 1.00 80.75 73 ASP A N 1
ATOM 548 C CA . ASP A 1 73 ? 12.483 11.891 -21.995 1.00 80.75 73 ASP A CA 1
ATOM 549 C C . ASP A 1 73 ? 11.186 12.308 -21.267 1.00 80.75 73 ASP A C 1
ATOM 551 O O . ASP A 1 73 ? 10.960 13.494 -21.051 1.00 80.75 73 ASP A O 1
ATOM 555 N N . TYR A 1 74 ? 10.362 11.345 -20.817 1.00 83.62 74 TYR A N 1
ATOM 556 C CA . TYR A 1 74 ? 9.070 11.612 -20.157 1.00 83.62 74 TYR A CA 1
ATOM 557 C C . TYR A 1 74 ? 8.881 10.867 -18.824 1.00 83.62 74 TYR A C 1
ATOM 559 O O . TYR A 1 74 ? 7.786 10.889 -18.256 1.00 83.62 74 TYR A O 1
ATOM 567 N N . ARG A 1 75 ? 9.922 10.198 -18.294 1.00 83.62 75 ARG A N 1
ATOM 568 C CA . ARG A 1 75 ? 9.813 9.378 -17.062 1.00 83.62 75 ARG A CA 1
ATOM 569 C C . ARG A 1 75 ? 9.257 10.162 -15.885 1.00 83.62 75 ARG A C 1
ATOM 571 O O . ARG A 1 75 ? 8.407 9.645 -15.170 1.00 83.62 75 ARG A O 1
ATOM 578 N N . ALA A 1 76 ? 9.731 11.393 -15.698 1.00 86.88 76 ALA A N 1
ATOM 579 C CA . ALA A 1 76 ? 9.316 12.241 -14.587 1.00 86.88 76 ALA A CA 1
ATOM 580 C C . ALA A 1 76 ? 7.818 12.571 -14.659 1.00 86.88 76 ALA A C 1
ATOM 582 O O . ALA A 1 76 ? 7.118 12.402 -13.666 1.00 86.88 76 ALA A O 1
ATOM 583 N N . THR A 1 77 ? 7.320 12.950 -15.838 1.00 89.62 77 THR A N 1
ATOM 584 C CA . THR A 1 77 ? 5.911 13.305 -16.060 1.00 89.62 77 THR A CA 1
ATOM 585 C C . THR A 1 77 ? 4.982 12.110 -15.872 1.00 89.62 77 THR A C 1
ATOM 587 O O . THR A 1 77 ? 3.963 12.216 -15.192 1.00 89.62 77 THR A O 1
ATOM 590 N N . VAL A 1 78 ? 5.344 10.950 -16.431 1.00 87.12 78 VAL A N 1
ATOM 591 C CA . VAL A 1 78 ? 4.550 9.724 -16.257 1.00 87.12 78 VAL A CA 1
ATOM 592 C C . VAL A 1 78 ? 4.545 9.301 -14.790 1.00 87.12 78 VAL A C 1
ATOM 594 O O . VAL A 1 78 ? 3.493 8.990 -14.239 1.00 87.12 78 VAL A O 1
ATOM 597 N N . PHE A 1 79 ? 5.700 9.357 -14.125 1.00 85.75 79 PHE A N 1
ATOM 598 C CA . PHE A 1 79 ? 5.806 9.016 -12.711 1.00 85.75 79 PHE A CA 1
ATOM 599 C C . PHE A 1 79 ? 4.988 9.959 -11.820 1.00 85.75 79 PHE A C 1
ATOM 601 O O . PHE A 1 79 ? 4.281 9.488 -10.925 1.00 85.75 79 PHE A O 1
ATOM 608 N N . SER A 1 80 ? 5.039 11.272 -12.073 1.00 90.44 80 SER A N 1
ATOM 609 C CA . SER A 1 80 ? 4.236 12.248 -11.332 1.00 90.44 80 SER A CA 1
ATOM 610 C C . SER A 1 80 ? 2.746 12.039 -11.558 1.00 90.44 80 SER A C 1
ATOM 612 O O . SER A 1 80 ? 1.981 12.118 -10.604 1.00 90.44 80 SER A O 1
ATOM 614 N N . TRP A 1 81 ? 2.336 11.715 -12.788 1.00 92.25 81 TRP A N 1
ATOM 615 C CA . TRP A 1 81 ? 0.935 11.458 -13.111 1.00 92.25 81 TRP A CA 1
ATOM 616 C C . TRP A 1 81 ? 0.408 10.211 -12.397 1.00 92.25 81 TRP A C 1
ATOM 618 O O . TRP A 1 81 ? -0.592 10.284 -11.688 1.00 92.25 81 TRP A O 1
ATOM 628 N N . CYS A 1 82 ? 1.123 9.085 -12.498 1.00 87.31 82 CYS A N 1
ATOM 629 C CA . CYS A 1 82 ? 0.754 7.855 -11.798 1.00 87.31 82 CYS A CA 1
ATOM 630 C C . CYS A 1 82 ? 0.687 8.058 -10.279 1.00 87.31 82 CYS A C 1
ATOM 632 O O . CYS A 1 82 ? -0.269 7.619 -9.644 1.00 87.31 82 CYS A O 1
ATOM 634 N N . SER A 1 83 ? 1.675 8.751 -9.705 1.00 87.38 83 SER A N 1
ATOM 635 C CA . SER A 1 83 ? 1.716 9.016 -8.261 1.00 87.38 83 SER A CA 1
ATOM 636 C C . SER A 1 83 ? 0.582 9.942 -7.820 1.00 87.38 83 SER A C 1
ATOM 638 O O . SER A 1 83 ? -0.008 9.722 -6.766 1.00 87.38 83 SER A O 1
ATOM 640 N N . ALA A 1 84 ? 0.249 10.956 -8.624 1.00 92.25 84 ALA A N 1
ATOM 641 C CA . ALA A 1 84 ? -0.870 11.846 -8.344 1.00 92.25 84 ALA A CA 1
ATOM 642 C C . ALA A 1 84 ? -2.191 11.070 -8.330 1.00 92.25 84 ALA A C 1
ATOM 644 O O . ALA A 1 84 ? -2.936 11.172 -7.363 1.00 92.25 84 ALA A O 1
ATOM 645 N N . CYS A 1 85 ? -2.450 10.236 -9.342 1.00 89.88 85 CYS A N 1
ATOM 646 C CA . CYS A 1 85 ? -3.665 9.422 -9.388 1.00 89.88 85 CYS A CA 1
ATOM 647 C C . CYS A 1 85 ? -3.792 8.484 -8.179 1.00 89.88 85 CYS A C 1
ATOM 649 O O . CYS A 1 85 ? -4.870 8.409 -7.593 1.00 89.88 85 CYS A O 1
ATOM 651 N N . ASP A 1 86 ? -2.711 7.802 -7.793 1.00 86.12 86 ASP A N 1
ATOM 652 C CA . ASP A 1 86 ? -2.704 6.882 -6.648 1.00 86.12 86 ASP A CA 1
ATOM 653 C C . ASP A 1 86 ? -3.012 7.613 -5.331 1.00 86.12 86 ASP A C 1
ATOM 655 O O . ASP A 1 86 ? -3.932 7.248 -4.599 1.00 86.12 86 ASP A O 1
ATOM 659 N N . ILE A 1 87 ? -2.310 8.720 -5.068 1.00 88.75 87 ILE A N 1
ATOM 660 C CA . ILE A 1 87 ? -2.493 9.505 -3.840 1.00 88.75 87 ILE A CA 1
ATOM 661 C C . ILE A 1 87 ? -3.878 10.154 -3.807 1.00 88.75 87 ILE A C 1
ATOM 663 O O . ILE A 1 87 ? -4.536 10.137 -2.769 1.00 88.75 87 ILE A O 1
ATOM 667 N N . THR A 1 88 ? -4.348 10.704 -4.928 1.00 93.12 88 THR A N 1
ATOM 668 C CA . THR A 1 88 ? -5.682 11.303 -5.016 1.00 93.12 88 THR A CA 1
ATOM 669 C C . THR A 1 88 ? -6.770 10.255 -4.801 1.00 93.12 88 THR A C 1
ATOM 671 O O . THR A 1 88 ? -7.691 10.504 -4.028 1.00 93.12 88 THR A O 1
ATOM 674 N N . ALA A 1 89 ? -6.658 9.069 -5.405 1.00 89.75 89 ALA A N 1
ATOM 675 C CA . ALA A 1 89 ? -7.606 7.981 -5.174 1.00 89.75 89 ALA A CA 1
ATOM 676 C C . ALA A 1 89 ? -7.599 7.533 -3.705 1.00 89.75 89 ALA A C 1
ATOM 678 O O . ALA A 1 89 ? -8.662 7.406 -3.097 1.00 89.75 89 ALA A O 1
ATOM 679 N N . ALA A 1 90 ? -6.417 7.363 -3.107 1.00 87.81 90 ALA A N 1
ATOM 680 C CA . ALA A 1 90 ? -6.284 6.994 -1.702 1.00 87.81 90 ALA A CA 1
ATOM 681 C C . ALA A 1 90 ? -6.883 8.055 -0.762 1.00 87.81 90 ALA A C 1
ATOM 683 O O . ALA A 1 90 ? -7.591 7.708 0.184 1.00 87.81 90 ALA A O 1
ATOM 684 N N . ALA A 1 91 ? -6.644 9.340 -1.033 1.00 89.94 91 ALA A N 1
ATOM 685 C CA . ALA A 1 91 ? -7.144 10.444 -0.221 1.00 89.94 91 ALA A CA 1
ATOM 686 C C . ALA A 1 91 ? -8.665 10.621 -0.340 1.00 89.94 91 ALA A C 1
ATOM 688 O O . ALA A 1 91 ? -9.339 10.818 0.669 1.00 89.94 91 ALA A O 1
ATOM 689 N N . LEU A 1 92 ? -9.209 10.532 -1.559 1.00 91.56 92 LEU A N 1
ATOM 690 C CA . LEU A 1 92 ? -10.638 10.734 -1.809 1.00 91.56 92 LEU A CA 1
ATOM 691 C C . LEU A 1 92 ? -11.483 9.543 -1.366 1.00 91.56 92 LEU A C 1
ATOM 693 O O . LEU A 1 92 ? -12.579 9.733 -0.849 1.00 91.56 92 LEU A O 1
ATOM 697 N N . LEU A 1 93 ? -10.997 8.321 -1.579 1.00 90.25 93 LEU A N 1
ATOM 698 C CA . LEU A 1 93 ? -11.791 7.118 -1.340 1.00 90.25 93 LEU A CA 1
ATOM 699 C C . LEU A 1 93 ? -11.511 6.499 0.028 1.00 90.25 93 LEU A C 1
ATOM 701 O O . LEU A 1 93 ? -12.404 5.877 0.588 1.00 90.25 93 LEU A O 1
ATOM 705 N N . GLY A 1 94 ? -10.318 6.683 0.598 1.00 88.62 94 GLY A N 1
ATOM 706 C CA . GLY A 1 94 ? -9.899 5.979 1.810 1.00 88.62 94 GLY A CA 1
ATOM 707 C C . GLY A 1 94 ? -10.830 6.204 3.002 1.00 88.62 94 GLY A C 1
ATOM 708 O O . GLY A 1 94 ? -11.491 5.274 3.461 1.00 88.62 94 GLY A O 1
ATOM 709 N N . ALA A 1 95 ? -10.898 7.437 3.509 1.00 90.38 95 ALA A N 1
ATOM 710 C CA . ALA A 1 95 ? -11.688 7.737 4.704 1.00 90.38 95 ALA A CA 1
ATOM 711 C C . ALA A 1 95 ? -13.209 7.563 4.496 1.00 90.38 95 ALA A C 1
ATOM 713 O O . ALA A 1 95 ? -13.838 6.924 5.346 1.00 90.38 95 ALA A O 1
ATOM 714 N N . PRO A 1 96 ? -13.815 8.037 3.386 1.00 91.50 96 PRO A N 1
ATOM 715 C CA . PRO A 1 96 ? -15.247 7.848 3.160 1.00 91.50 96 PRO A CA 1
ATOM 716 C C . PRO A 1 96 ? -15.648 6.377 3.033 1.00 91.50 96 PRO A C 1
ATOM 718 O O . PRO A 1 96 ? -16.657 5.978 3.611 1.00 91.50 96 PRO A O 1
ATOM 721 N N . LEU A 1 97 ? -14.855 5.550 2.339 1.00 90.31 97 LEU A N 1
ATOM 722 C CA . LEU A 1 97 ? -15.175 4.131 2.168 1.00 90.31 97 LEU A CA 1
ATOM 723 C C . LEU A 1 97 ? -15.149 3.391 3.508 1.00 90.31 97 LEU A C 1
ATOM 725 O O . LEU A 1 97 ? -16.060 2.619 3.796 1.00 90.31 97 LEU A O 1
ATOM 729 N N . VAL A 1 98 ? -14.151 3.668 4.355 1.00 90.31 98 VAL A N 1
ATOM 730 C CA . VAL A 1 98 ? -14.071 3.084 5.703 1.00 90.31 98 VAL A CA 1
ATOM 731 C C . VAL A 1 98 ? -15.279 3.491 6.546 1.00 90.31 98 VAL A C 1
ATOM 733 O O . VAL A 1 98 ? -15.869 2.630 7.197 1.00 90.31 98 VAL A O 1
ATOM 736 N N . GLY A 1 99 ? -15.664 4.772 6.519 1.00 89.19 99 GLY A N 1
ATOM 737 C CA . GLY A 1 99 ? -16.816 5.274 7.271 1.00 89.19 99 GLY A CA 1
ATOM 738 C C . GLY A 1 99 ? -18.118 4.603 6.836 1.00 89.19 99 GLY A C 1
ATOM 739 O O . GLY A 1 99 ? -18.785 3.967 7.651 1.00 89.19 99 GLY A O 1
ATOM 740 N N . ILE A 1 100 ? -18.413 4.625 5.533 1.00 90.62 100 ILE A N 1
ATOM 741 C CA . ILE A 1 100 ? -19.609 3.987 4.960 1.00 90.62 100 ILE A CA 1
ATOM 742 C C . ILE A 1 100 ? -19.642 2.493 5.298 1.00 90.62 100 ILE A C 1
ATOM 744 O O . ILE A 1 100 ? -20.682 1.967 5.690 1.00 90.62 100 ILE A O 1
ATOM 748 N N . LEU A 1 101 ? -18.508 1.800 5.178 1.00 89.38 101 LEU A N 1
ATOM 749 C CA . LEU A 1 101 ? -18.438 0.369 5.448 1.00 89.38 101 LEU A CA 1
ATOM 750 C C . LEU A 1 101 ? -18.622 0.061 6.941 1.00 89.38 101 LEU A C 1
ATOM 752 O O . LEU A 1 101 ? -19.311 -0.898 7.292 1.00 89.38 101 LEU A O 1
ATOM 756 N N . SER A 1 102 ? -18.052 0.881 7.829 1.00 90.75 102 SER A N 1
ATOM 757 C CA . SER A 1 102 ? -18.254 0.727 9.273 1.00 90.75 102 SER A CA 1
ATOM 758 C C . SER A 1 102 ? -19.715 0.909 9.678 1.00 90.75 102 SER A C 1
ATOM 760 O O . SER A 1 102 ? -20.217 0.123 10.479 1.00 90.75 102 SER A O 1
ATOM 762 N N . GLU A 1 103 ? -20.408 1.880 9.085 1.00 89.94 103 GLU A N 1
ATOM 763 C CA . GLU A 1 103 ? -21.797 2.218 9.404 1.00 89.94 103 GLU A CA 1
ATOM 764 C C . GLU A 1 103 ? -22.767 1.188 8.828 1.00 89.94 103 GLU A C 1
ATOM 766 O O . GLU A 1 103 ? -23.553 0.593 9.563 1.00 89.94 103 GLU A O 1
ATOM 771 N N . ASN A 1 104 ? -22.669 0.925 7.524 1.00 88.81 104 ASN A N 1
ATOM 772 C CA . ASN A 1 104 ? -23.688 0.172 6.797 1.00 88.81 104 ASN A CA 1
ATOM 773 C C . ASN A 1 104 ? -23.503 -1.346 6.875 1.00 88.81 104 ASN A C 1
ATOM 775 O O . ASN A 1 104 ? -24.480 -2.078 6.751 1.00 88.81 104 ASN A O 1
ATOM 779 N N . VAL A 1 105 ? -22.268 -1.837 7.040 1.00 87.75 105 VAL A N 1
ATOM 780 C CA . VAL A 1 105 ? -21.978 -3.285 7.016 1.00 87.75 105 VAL A CA 1
ATOM 781 C C . VAL A 1 105 ? -21.657 -3.824 8.402 1.00 87.75 105 VAL A C 1
ATOM 783 O O . VAL A 1 105 ? -22.101 -4.913 8.756 1.00 87.75 105 VAL A O 1
ATOM 786 N N . PHE A 1 106 ? -20.895 -3.075 9.199 1.00 85.81 106 PHE A N 1
ATOM 787 C CA . PHE A 1 106 ? -20.441 -3.548 10.508 1.00 85.81 106 PHE A CA 1
ATOM 788 C C . PHE A 1 106 ? -21.257 -3.014 11.693 1.00 85.81 106 PHE A C 1
ATOM 790 O O . PHE A 1 106 ? -21.005 -3.438 12.822 1.00 85.81 106 PHE A O 1
ATOM 797 N N . GLY A 1 107 ? -22.246 -2.146 11.447 1.00 85.31 107 GLY A N 1
ATOM 798 C CA . GLY A 1 107 ? -23.189 -1.674 12.464 1.00 85.31 107 GLY A CA 1
ATOM 799 C C . GLY A 1 107 ? -22.591 -0.667 13.446 1.00 85.31 107 GLY A C 1
ATOM 800 O O . GLY A 1 107 ? -22.902 -0.709 14.638 1.00 85.31 107 GLY A O 1
ATOM 801 N N . TYR A 1 108 ? -21.700 0.206 12.969 1.00 84.50 108 TYR A N 1
ATOM 802 C CA . TYR A 1 108 ? -21.170 1.312 13.763 1.00 84.50 108 TYR A CA 1
ATOM 803 C C . TYR A 1 108 ? -22.293 2.290 14.138 1.00 84.50 108 TYR A C 1
ATOM 805 O O . TYR A 1 108 ? -22.970 2.837 13.268 1.00 84.50 108 TYR A O 1
ATOM 813 N N . GLU A 1 109 ? -22.471 2.536 15.436 1.00 83.56 109 GLU A N 1
ATOM 814 C CA . GLU A 1 109 ? -23.502 3.437 15.952 1.00 83.56 109 GLU A CA 1
ATOM 815 C C . GLU A 1 109 ? -22.911 4.832 16.187 1.00 83.56 109 GLU A C 1
ATOM 817 O O . GLU A 1 109 ? -21.980 5.003 16.981 1.00 83.56 109 GLU A O 1
ATOM 822 N N . LYS A 1 110 ? -23.425 5.836 15.467 1.00 78.75 110 LYS A N 1
ATOM 823 C CA . LYS A 1 110 ? -22.946 7.220 15.560 1.00 78.75 110 LYS A CA 1
ATOM 824 C C . LYS A 1 110 ? -23.370 7.833 16.887 1.00 78.75 110 LYS A C 1
ATOM 826 O O . LYS A 1 110 ? -24.557 8.025 17.128 1.00 78.75 110 LYS A O 1
ATOM 831 N N . THR A 1 111 ? -22.389 8.224 17.687 1.00 77.00 111 THR A N 1
ATOM 832 C CA . THR A 1 111 ? -22.615 8.890 18.968 1.00 77.00 111 THR A CA 1
ATOM 833 C C . THR A 1 111 ? -21.876 10.222 18.996 1.00 77.00 111 THR A C 1
ATOM 835 O O . THR A 1 111 ? -20.695 10.293 18.671 1.00 77.00 111 THR A O 1
ATOM 838 N N . THR A 1 112 ? -22.573 11.284 19.404 1.00 74.12 112 THR A N 1
ATOM 839 C CA . THR A 1 112 ? -22.013 12.640 19.577 1.00 74.12 112 THR A CA 1
ATOM 840 C C . THR A 1 112 ? -21.313 12.820 20.934 1.00 74.12 112 THR A C 1
ATOM 842 O O . THR A 1 112 ? -20.689 13.848 21.187 1.00 74.12 112 THR A O 1
ATOM 845 N N . GLN A 1 113 ? -21.427 11.837 21.833 1.00 73.50 113 GLN A N 1
ATOM 846 C CA . GLN A 1 113 ? -20.760 11.837 23.138 1.00 73.50 113 GLN A CA 1
ATOM 847 C C . GLN A 1 113 ? -19.252 11.624 22.975 1.00 73.50 113 GLN A C 1
ATOM 849 O O . GLN A 1 113 ? -18.792 10.949 22.051 1.00 73.50 113 GLN A O 1
ATOM 854 N N . LYS A 1 114 ? -18.464 12.188 23.894 1.00 74.50 114 LYS A N 1
ATOM 855 C CA . LYS A 1 114 ? -17.018 11.956 23.924 1.00 74.50 114 LYS A CA 1
ATOM 856 C C . LYS A 1 114 ? -16.751 10.482 24.219 1.00 74.50 114 LYS A C 1
ATOM 858 O O . LYS A 1 114 ? -17.436 9.879 25.033 1.00 74.50 114 LYS A O 1
ATOM 863 N N . ILE A 1 115 ? -15.688 9.931 23.632 1.00 73.25 115 ILE A N 1
ATOM 864 C CA . ILE A 1 115 ? -15.272 8.525 23.819 1.00 73.25 115 ILE A CA 1
ATOM 865 C C . ILE A 1 115 ? -15.090 8.158 25.308 1.00 73.25 115 ILE A C 1
ATOM 867 O O . ILE A 1 115 ? -15.238 6.995 25.673 1.00 73.25 115 ILE A O 1
ATOM 871 N N . ALA A 1 116 ? -14.770 9.141 26.159 1.00 72.19 116 ALA A N 1
ATOM 872 C CA . ALA A 1 116 ? -14.619 8.972 27.604 1.00 72.19 116 ALA A CA 1
ATOM 873 C C . ALA A 1 116 ? -15.952 8.783 28.354 1.00 72.19 116 ALA A C 1
ATOM 875 O O . ALA A 1 116 ? -15.958 8.123 29.386 1.00 72.19 116 ALA A O 1
ATOM 876 N N . ASP A 1 117 ? -17.052 9.321 27.820 1.00 77.19 117 ASP A N 1
ATOM 877 C CA . ASP A 1 117 ? -18.384 9.290 28.441 1.00 77.19 117 ASP A CA 1
ATOM 878 C C . ASP A 1 117 ? -19.277 8.183 27.844 1.00 77.19 117 ASP A C 1
ATOM 880 O O . ASP A 1 117 ? -20.402 7.973 28.290 1.00 77.19 117 ASP A O 1
ATOM 884 N N . MET A 1 118 ? -18.791 7.483 26.813 1.00 76.88 118 MET A N 1
ATOM 885 C CA . MET A 1 118 ? -19.511 6.392 26.158 1.00 76.88 118 MET A CA 1
ATOM 886 C C . MET A 1 118 ? -19.501 5.120 27.005 1.00 76.88 118 MET A C 1
ATOM 888 O O . MET A 1 118 ? -18.473 4.751 27.574 1.00 76.88 118 MET A O 1
ATOM 892 N N . ASP A 1 119 ? -20.619 4.392 26.979 1.00 82.88 119 ASP A N 1
ATOM 893 C CA . ASP A 1 119 ? -20.707 3.058 27.572 1.00 82.88 119 ASP A CA 1
ATOM 894 C C . ASP A 1 119 ? -19.622 2.126 27.009 1.00 82.88 119 ASP A C 1
ATOM 896 O O . ASP A 1 119 ? -19.355 2.094 25.800 1.00 82.88 119 ASP A O 1
ATOM 900 N N . GLU A 1 120 ? -18.991 1.352 27.891 1.00 80.50 120 GLU A N 1
ATOM 901 C CA . GLU A 1 120 ? -17.812 0.558 27.547 1.00 80.50 120 GLU A CA 1
ATOM 902 C C . GLU A 1 120 ? -18.133 -0.505 26.488 1.00 80.50 120 GLU A C 1
ATOM 904 O O . GLU A 1 120 ? -17.360 -0.696 25.545 1.00 80.50 120 GLU A O 1
ATOM 909 N N . ARG A 1 121 ? -19.332 -1.102 26.549 1.00 80.69 121 ARG A N 1
ATOM 910 C CA . ARG A 1 121 ? -19.793 -2.089 25.559 1.00 80.69 121 ARG A CA 1
ATOM 911 C C . ARG A 1 121 ? -20.031 -1.458 24.191 1.00 80.69 121 ARG A C 1
ATOM 913 O O . ARG A 1 121 ? -19.673 -2.045 23.167 1.00 80.69 121 ARG A O 1
ATOM 920 N N . LEU A 1 122 ? -20.611 -0.257 24.156 1.00 82.38 122 LEU A N 1
ATOM 921 C CA . LEU A 1 122 ? -20.823 0.482 22.909 1.00 82.38 122 LEU A CA 1
ATOM 922 C C . LEU A 1 122 ? -19.484 0.879 22.276 1.00 82.38 122 LEU A C 1
ATOM 924 O O . LEU A 1 122 ? -19.293 0.725 21.066 1.00 82.38 122 LEU A O 1
ATOM 928 N N . ARG A 1 123 ? -18.531 1.331 23.099 1.00 81.19 123 ARG A N 1
ATOM 929 C CA . ARG A 1 123 ? -17.175 1.689 22.669 1.00 81.19 123 ARG A CA 1
ATOM 930 C C . ARG A 1 123 ? -16.444 0.497 22.053 1.00 81.19 123 ARG A C 1
ATOM 932 O O . ARG A 1 123 ? -15.870 0.631 20.972 1.00 81.19 123 ARG A O 1
ATOM 939 N N . GLU A 1 124 ? -16.491 -0.669 22.693 1.00 82.12 124 GLU A N 1
ATOM 940 C CA . GLU A 1 124 ? -15.882 -1.897 22.172 1.00 82.12 124 GLU A CA 1
ATOM 941 C C . GLU A 1 124 ? -16.513 -2.343 20.848 1.00 82.12 124 GLU A C 1
ATOM 943 O O . GLU A 1 124 ? -15.789 -2.662 19.897 1.00 82.12 124 GLU A O 1
ATOM 948 N N . ARG A 1 125 ? -17.849 -2.302 20.748 1.00 83.81 125 ARG A N 1
ATOM 949 C CA . ARG A 1 125 ? -18.580 -2.680 19.529 1.00 83.81 125 ARG A CA 1
ATOM 950 C C . ARG A 1 125 ? -18.232 -1.769 18.354 1.00 83.81 125 ARG A C 1
ATOM 952 O O . ARG A 1 125 ? -17.878 -2.260 17.282 1.00 83.81 125 ARG A O 1
ATOM 959 N N . ASN A 1 126 ? -18.266 -0.456 18.566 1.00 86.31 126 ASN A N 1
ATOM 960 C CA . ASN A 1 126 ? -17.923 0.534 17.545 1.00 86.31 126 ASN A CA 1
ATOM 961 C C . ASN A 1 126 ? -16.462 0.416 17.109 1.00 86.31 126 ASN A C 1
ATOM 963 O O . ASN A 1 126 ? -16.152 0.467 15.917 1.00 86.31 126 ASN A O 1
ATOM 967 N N . ALA A 1 127 ? -15.552 0.186 18.055 1.00 83.50 127 ALA A N 1
ATOM 968 C CA . ALA A 1 127 ? -14.158 -0.040 17.727 1.00 83.50 127 ALA A CA 1
ATOM 969 C C . ALA A 1 127 ? -13.991 -1.322 16.887 1.00 83.50 127 ALA A C 1
ATOM 971 O O . ALA A 1 127 ? -13.267 -1.323 15.888 1.00 83.50 127 ALA A O 1
ATOM 972 N N . ALA A 1 128 ? -14.656 -2.426 17.244 1.00 84.00 128 ALA A N 1
ATOM 973 C CA . ALA A 1 128 ? -14.607 -3.672 16.475 1.00 84.00 128 ALA A CA 1
ATOM 974 C C . ALA A 1 128 ? -15.158 -3.491 15.051 1.00 84.00 128 ALA A C 1
ATOM 976 O O . ALA A 1 128 ? -14.526 -3.947 14.096 1.00 84.00 128 ALA A O 1
ATOM 977 N N . ALA A 1 129 ? -16.276 -2.776 14.899 1.00 85.56 129 ALA A N 1
ATOM 978 C CA . ALA A 1 129 ? -16.856 -2.448 13.600 1.00 85.56 129 ALA A CA 1
ATOM 979 C C . ALA A 1 129 ? -15.883 -1.642 12.723 1.00 85.56 129 ALA A C 1
ATOM 981 O O . ALA A 1 129 ? -15.628 -2.009 11.574 1.00 85.56 129 ALA A O 1
ATOM 982 N N . LEU A 1 130 ? -15.256 -0.607 13.289 1.00 86.56 130 LEU A N 1
ATOM 983 C CA . LEU A 1 130 ? -14.268 0.213 12.586 1.00 86.56 130 LEU A CA 1
ATOM 984 C C . LEU A 1 130 ? -13.005 -0.581 12.211 1.00 86.56 130 LEU A C 1
ATOM 986 O O . LEU A 1 130 ? -12.481 -0.432 11.110 1.00 86.56 130 LEU A O 1
ATOM 990 N N . GLY A 1 131 ? -12.530 -1.461 13.100 1.00 86.00 131 GLY A N 1
ATOM 991 C CA . GLY A 1 131 ? -11.377 -2.330 12.834 1.00 86.00 131 GLY A CA 1
ATOM 992 C C . GLY A 1 131 ? -11.621 -3.272 11.653 1.00 86.00 131 GLY A C 1
ATOM 993 O O . GLY A 1 131 ? -10.781 -3.374 10.760 1.00 86.00 131 GLY A O 1
ATOM 994 N N . LYS A 1 132 ? -12.806 -3.893 11.598 1.00 84.56 132 LYS A N 1
ATOM 995 C CA . LYS A 1 132 ? -13.221 -4.744 10.473 1.00 84.56 132 LYS A CA 1
ATOM 996 C C . LYS A 1 132 ? -13.369 -3.949 9.172 1.00 84.56 132 LYS A C 1
ATOM 998 O O . LYS A 1 132 ? -12.933 -4.422 8.123 1.00 84.56 132 LYS A O 1
ATOM 1003 N N . ALA A 1 133 ? -13.913 -2.733 9.242 1.00 88.19 133 ALA A N 1
ATOM 1004 C CA . ALA A 1 133 ? -14.038 -1.847 8.086 1.00 88.19 133 ALA A CA 1
ATOM 1005 C C . ALA A 1 133 ? -12.673 -1.448 7.506 1.00 88.19 133 ALA A C 1
ATOM 1007 O O . ALA A 1 133 ? -12.458 -1.561 6.297 1.00 88.19 133 ALA A O 1
ATOM 1008 N N . LEU A 1 134 ? -11.730 -1.052 8.367 1.00 87.44 134 LEU A N 1
ATOM 1009 C CA . LEU A 1 134 ? -10.350 -0.746 7.984 1.00 87.44 134 LEU A CA 1
ATOM 1010 C C . LEU A 1 134 ? -9.650 -1.966 7.382 1.00 87.44 134 LEU A C 1
ATOM 1012 O O . LEU A 1 134 ? -8.996 -1.852 6.345 1.00 87.44 134 LEU A O 1
ATOM 1016 N N . PHE A 1 135 ? -9.814 -3.139 7.996 1.00 87.06 135 PHE A N 1
ATOM 1017 C CA . PHE A 1 135 ? -9.206 -4.374 7.508 1.00 87.06 135 PHE A CA 1
ATOM 1018 C C . PHE A 1 135 ? -9.715 -4.738 6.111 1.00 87.06 135 PHE A C 1
ATOM 1020 O O . PHE A 1 135 ? -8.915 -5.012 5.219 1.00 87.06 135 PHE A O 1
ATOM 1027 N N . CYS A 1 136 ? -11.030 -4.685 5.892 1.00 86.69 136 CYS A N 1
ATOM 1028 C CA . CYS A 1 136 ? -11.625 -4.976 4.591 1.00 86.69 136 CYS A CA 1
ATOM 1029 C C . CYS A 1 136 ? -11.166 -3.964 3.527 1.00 86.69 136 CYS A C 1
ATOM 1031 O O . CYS A 1 136 ? -10.665 -4.348 2.469 1.00 86.69 136 CYS A O 1
ATOM 1033 N N . THR A 1 137 ? -11.234 -2.670 3.854 1.00 87.94 137 THR A N 1
ATOM 1034 C CA . THR A 1 137 ? -10.873 -1.575 2.939 1.00 87.94 137 THR A CA 1
ATOM 1035 C C . THR A 1 137 ? -9.398 -1.587 2.540 1.00 87.94 137 THR A C 1
ATOM 1037 O O . THR A 1 137 ? -9.058 -1.150 1.448 1.00 87.94 137 THR A O 1
ATOM 1040 N N . THR A 1 138 ? -8.504 -2.094 3.390 1.00 83.69 138 THR A N 1
ATOM 1041 C CA . THR A 1 138 ? -7.063 -2.176 3.088 1.00 83.69 138 THR A CA 1
ATOM 1042 C C . THR A 1 138 ? -6.672 -3.493 2.423 1.00 83.69 138 THR A C 1
ATOM 1044 O O . THR A 1 138 ? -5.868 -3.499 1.489 1.00 83.69 138 THR A O 1
ATOM 1047 N N . THR A 1 139 ? -7.267 -4.609 2.850 1.00 84.12 139 THR A N 1
ATOM 1048 C CA . THR A 1 139 ? -6.936 -5.945 2.337 1.00 84.12 139 THR A CA 1
ATOM 1049 C C . THR A 1 139 ? -7.423 -6.140 0.906 1.00 84.12 139 THR A C 1
ATOM 1051 O O . THR A 1 139 ? -6.702 -6.736 0.109 1.00 84.12 139 THR A O 1
ATOM 1054 N N . VAL A 1 140 ? -8.598 -5.609 0.546 1.00 86.50 140 VAL A N 1
ATOM 1055 C CA . VAL A 1 140 ? -9.149 -5.749 -0.813 1.00 86.50 140 VAL A CA 1
ATOM 1056 C C . VAL A 1 140 ? -8.225 -5.118 -1.870 1.00 86.50 140 VAL A C 1
ATOM 1058 O O . VAL A 1 140 ? -7.804 -5.844 -2.774 1.00 86.50 140 VAL A O 1
ATOM 1061 N N . PRO A 1 141 ? -7.805 -3.841 -1.761 1.00 85.44 141 PRO A N 1
ATOM 1062 C CA . PRO A 1 141 ? -6.824 -3.262 -2.677 1.00 85.44 141 PRO A CA 1
ATOM 1063 C C . PRO A 1 141 ? -5.505 -4.032 -2.712 1.00 85.44 141 PRO A C 1
ATOM 1065 O O . PRO A 1 141 ? -4.942 -4.234 -3.782 1.00 85.44 141 PRO A O 1
ATOM 1068 N N . TRP A 1 142 ? -5.005 -4.509 -1.567 1.00 83.81 142 TRP A N 1
ATOM 1069 C CA . TRP A 1 142 ? -3.763 -5.287 -1.549 1.00 83.81 142 TRP A CA 1
ATOM 1070 C C . TRP A 1 142 ? -3.897 -6.637 -2.250 1.00 83.81 142 TRP A C 1
ATOM 1072 O O . TRP A 1 142 ? -2.963 -7.042 -2.940 1.00 83.81 142 TRP A O 1
ATOM 1082 N N . ALA A 1 143 ? -5.041 -7.312 -2.118 1.00 83.88 143 ALA A N 1
ATOM 1083 C CA . ALA A 1 143 ? -5.331 -8.547 -2.836 1.00 83.88 143 ALA A CA 1
ATOM 1084 C C . ALA A 1 143 ? -5.399 -8.299 -4.349 1.00 83.88 143 ALA A C 1
ATOM 1086 O O . ALA A 1 143 ? -4.779 -9.033 -5.118 1.00 83.88 143 ALA A O 1
ATOM 1087 N N . VAL A 1 144 ? -6.058 -7.217 -4.777 1.00 85.56 144 VAL A N 1
ATOM 1088 C CA . VAL A 1 144 ? -6.070 -6.797 -6.187 1.00 85.56 144 VAL A CA 1
ATOM 1089 C C . VAL A 1 144 ? -4.645 -6.527 -6.680 1.00 85.56 144 VAL A C 1
ATOM 1091 O O . VAL A 1 144 ? -4.249 -7.066 -7.711 1.00 85.56 144 VAL A O 1
ATOM 1094 N N . CYS A 1 145 ? -3.827 -5.788 -5.923 1.00 82.31 145 CYS A N 1
ATOM 1095 C CA . CYS A 1 145 ? -2.419 -5.558 -6.262 1.00 82.31 145 CYS A CA 1
ATOM 1096 C C . CYS A 1 145 ? -1.619 -6.864 -6.361 1.00 82.31 145 CYS A C 1
ATOM 1098 O O . CYS A 1 145 ? -0.800 -7.012 -7.264 1.00 82.31 145 CYS A O 1
ATOM 1100 N N . PHE A 1 146 ? -1.852 -7.827 -5.467 1.00 82.00 146 PHE A N 1
ATOM 1101 C CA . PHE A 1 146 ? -1.191 -9.130 -5.512 1.00 82.00 146 PHE A CA 1
ATOM 1102 C C . PHE A 1 146 ? -1.545 -9.908 -6.786 1.00 82.00 146 PHE A C 1
ATOM 1104 O O . PHE A 1 146 ? -0.658 -10.471 -7.435 1.00 82.00 146 PHE A O 1
ATOM 1111 N N . VAL A 1 147 ? -2.821 -9.902 -7.183 1.00 83.31 147 VAL A N 1
ATOM 1112 C CA . VAL A 1 147 ? -3.282 -10.521 -8.434 1.00 83.31 147 VAL A CA 1
ATOM 1113 C C . VAL A 1 147 ? -2.667 -9.815 -9.642 1.00 83.31 147 VAL A C 1
ATOM 1115 O O . VAL A 1 147 ? -2.127 -10.481 -10.521 1.00 83.31 147 VAL A O 1
ATOM 1118 N N . LEU A 1 148 ? -2.660 -8.481 -9.664 1.00 81.94 148 LEU A N 1
ATOM 1119 C CA . LEU A 1 148 ? -2.045 -7.705 -10.745 1.00 81.94 148 LEU A CA 1
ATOM 1120 C C . LEU A 1 148 ? -0.539 -7.962 -10.858 1.00 81.94 148 LEU A C 1
ATOM 1122 O O . LEU A 1 148 ? -0.044 -8.147 -11.965 1.00 81.94 148 LEU A O 1
ATOM 1126 N N . TYR A 1 149 ? 0.191 -8.050 -9.743 1.00 76.62 149 TYR A N 1
ATOM 1127 C CA . TYR A 1 149 ? 1.606 -8.436 -9.765 1.00 76.62 149 TYR A CA 1
ATOM 1128 C C . TYR A 1 149 ? 1.812 -9.869 -10.256 1.00 76.62 149 TYR A C 1
ATOM 1130 O O . TYR A 1 149 ? 2.767 -10.135 -10.983 1.00 76.62 149 TYR A O 1
ATOM 1138 N N . SER A 1 150 ? 0.902 -10.780 -9.907 1.00 79.56 150 SER A N 1
ATOM 1139 C CA . SER A 1 150 ? 0.930 -12.157 -10.407 1.00 79.56 150 SER A CA 1
ATOM 1140 C C . SER A 1 150 ? 0.715 -12.203 -11.922 1.00 79.56 150 SER A C 1
ATOM 1142 O O . SER A 1 150 ? 1.437 -12.909 -12.614 1.00 79.56 150 SER A O 1
ATOM 1144 N N . LEU A 1 151 ? -0.218 -11.411 -12.461 1.00 80.94 151 LEU A N 1
ATOM 1145 C CA . LEU A 1 151 ? -0.425 -11.277 -13.908 1.00 80.94 151 LEU A CA 1
ATOM 1146 C C . LEU A 1 151 ? 0.771 -10.613 -14.596 1.00 80.94 151 LEU A C 1
ATOM 1148 O O . LEU A 1 151 ? 1.211 -11.063 -15.653 1.00 80.94 151 LEU A O 1
ATOM 1152 N N . LEU A 1 152 ? 1.339 -9.581 -13.974 1.00 75.06 152 LEU A N 1
ATOM 1153 C CA . LEU A 1 152 ? 2.519 -8.893 -14.481 1.00 75.06 152 LEU A CA 1
ATOM 1154 C C . LEU A 1 152 ? 3.712 -9.845 -14.605 1.00 75.06 152 LEU A C 1
ATOM 1156 O O . LEU A 1 152 ? 4.458 -9.734 -15.569 1.00 75.06 152 LEU A O 1
ATOM 1160 N N . HIS A 1 153 ? 3.860 -10.821 -13.706 1.00 72.06 153 HIS A N 1
ATOM 1161 C CA . HIS A 1 153 ? 4.894 -11.855 -13.813 1.00 72.06 153 HIS A CA 1
ATOM 1162 C C . HIS A 1 153 ? 4.814 -12.630 -15.143 1.00 72.06 153 HIS A C 1
ATOM 1164 O O . HIS A 1 153 ? 5.841 -13.026 -15.685 1.00 72.06 153 HIS A O 1
ATOM 1170 N N . TYR A 1 154 ? 3.616 -12.825 -15.704 1.00 72.31 154 TYR A N 1
ATOM 1171 C CA . TYR A 1 154 ? 3.444 -13.499 -16.995 1.00 72.31 154 TYR A CA 1
ATOM 1172 C C . TYR A 1 154 ? 3.675 -12.570 -18.193 1.00 72.31 154 TYR A C 1
ATOM 1174 O O . TYR A 1 154 ? 4.238 -12.996 -19.203 1.00 72.31 154 TYR A O 1
ATOM 1182 N N . THR A 1 155 ? 3.257 -11.306 -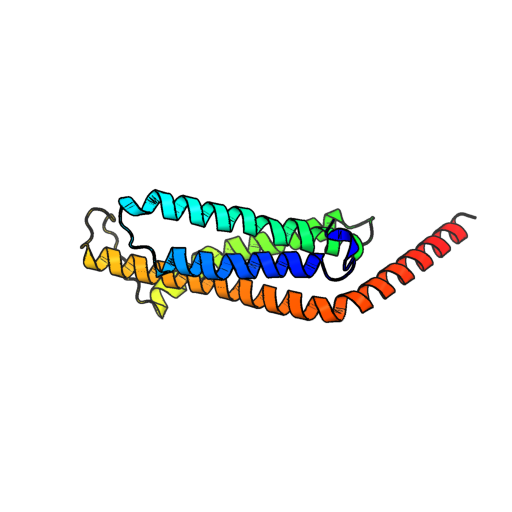18.102 1.00 75.12 155 THR A N 1
ATOM 1183 C CA . THR A 1 155 ? 3.326 -10.351 -19.226 1.00 75.12 155 THR A CA 1
ATOM 1184 C C . THR A 1 155 ? 4.694 -9.668 -19.346 1.00 75.12 155 THR A C 1
ATOM 1186 O O . THR A 1 155 ? 5.173 -9.410 -20.452 1.00 75.12 155 THR A O 1
ATOM 1189 N N . TYR A 1 156 ? 5.374 -9.442 -18.220 1.00 71.38 156 TYR A N 1
ATOM 1190 C CA . TYR A 1 156 ? 6.640 -8.715 -18.133 1.00 71.38 156 TYR A CA 1
ATOM 1191 C C . TYR A 1 156 ? 7.774 -9.226 -19.045 1.00 71.38 156 TYR A C 1
ATOM 1193 O O . TYR A 1 156 ? 8.406 -8.385 -19.692 1.00 71.38 156 TYR A O 1
ATOM 1201 N N . PRO A 1 157 ? 8.045 -10.542 -19.194 1.00 70.19 157 PRO A N 1
ATOM 1202 C CA . PRO A 1 157 ? 9.128 -10.986 -20.075 1.00 70.19 157 PRO A CA 1
ATOM 1203 C C . PRO A 1 157 ? 8.895 -10.591 -21.541 1.00 70.19 157 PRO A C 1
ATOM 1205 O O . PRO A 1 157 ? 9.851 -10.256 -22.239 1.00 70.19 157 PRO A O 1
ATOM 1208 N N . ARG A 1 158 ? 7.637 -10.573 -22.005 1.00 69.75 158 ARG A N 1
ATOM 1209 C CA . ARG A 1 158 ? 7.286 -10.177 -23.379 1.00 69.75 158 ARG A CA 1
ATOM 1210 C C . ARG A 1 158 ? 7.389 -8.668 -23.586 1.00 69.75 158 ARG A C 1
ATOM 1212 O O . ARG A 1 158 ? 7.933 -8.228 -24.598 1.00 69.75 158 ARG A O 1
ATOM 1219 N N . ASP A 1 159 ? 6.910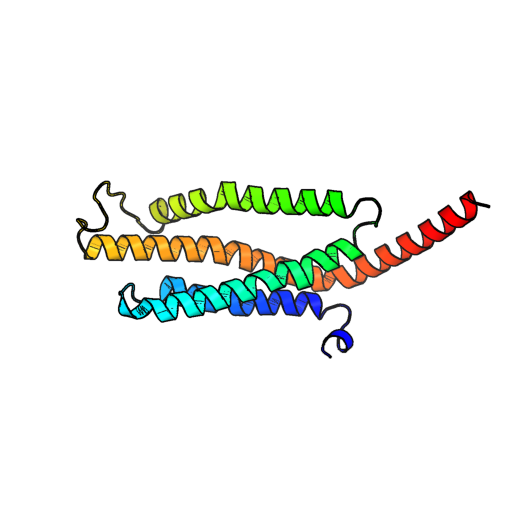 -7.883 -22.626 1.00 73.38 159 ASP A N 1
ATOM 1220 C CA . ASP A 1 159 ? 6.939 -6.419 -22.717 1.00 73.38 159 ASP A CA 1
ATOM 1221 C C . ASP A 1 159 ? 8.360 -5.863 -22.639 1.00 73.38 159 ASP A C 1
ATOM 1223 O O . ASP A 1 159 ? 8.698 -4.897 -23.329 1.00 73.38 159 ASP A O 1
ATOM 1227 N N . ARG A 1 160 ? 9.236 -6.507 -21.864 1.00 68.25 160 ARG A N 1
ATOM 1228 C CA . ARG A 1 160 ? 10.633 -6.091 -21.771 1.00 68.25 160 ARG A CA 1
ATOM 1229 C C . ARG A 1 160 ? 11.383 -6.263 -23.091 1.00 68.25 160 ARG A C 1
ATOM 1231 O O . ARG A 1 160 ? 12.120 -5.356 -23.472 1.00 68.25 160 ARG A O 1
ATOM 1238 N N . VAL A 1 161 ? 11.192 -7.387 -23.787 1.00 72.62 161 VAL A N 1
ATOM 1239 C CA . VAL A 1 161 ? 11.833 -7.631 -25.094 1.00 72.62 161 VAL A CA 1
ATOM 1240 C C . VAL A 1 161 ? 11.414 -6.551 -26.093 1.00 72.62 161 VAL A C 1
ATOM 1242 O O . VAL A 1 161 ? 12.271 -5.900 -26.685 1.00 72.62 161 VAL A O 1
ATOM 1245 N N . ARG A 1 162 ? 10.114 -6.245 -26.170 1.00 72.75 162 ARG A N 1
ATOM 1246 C CA . ARG A 1 162 ? 9.588 -5.170 -27.030 1.00 72.75 162 ARG A CA 1
ATOM 1247 C C . ARG A 1 162 ? 10.128 -3.785 -26.665 1.00 72.75 162 ARG A C 1
ATOM 1249 O O . ARG A 1 162 ? 10.434 -2.987 -27.553 1.00 72.75 162 ARG A O 1
ATOM 1256 N N . SER A 1 163 ? 10.265 -3.485 -25.370 1.00 70.06 163 SER A N 1
ATOM 1257 C CA . SER A 1 163 ? 10.851 -2.220 -24.900 1.00 70.06 163 SER A CA 1
ATOM 1258 C C . SER A 1 163 ? 12.322 -2.090 -25.321 1.00 70.06 163 SER A C 1
ATOM 1260 O O . SER A 1 163 ? 12.747 -1.038 -25.810 1.00 70.06 163 SER A O 1
ATOM 1262 N N . GLN A 1 164 ? 13.097 -3.176 -25.215 1.00 72.00 164 GLN A N 1
ATOM 1263 C CA . GLN A 1 164 ? 14.498 -3.207 -25.640 1.00 72.00 164 GLN A CA 1
ATOM 1264 C C . GLN A 1 164 ? 14.646 -3.050 -27.158 1.00 72.00 164 GLN A C 1
ATOM 1266 O O . GLN A 1 164 ? 15.440 -2.217 -27.598 1.00 72.00 164 GLN A O 1
ATOM 1271 N N . GLU A 1 165 ? 13.848 -3.770 -27.949 1.00 76.75 165 GLU A N 1
ATOM 1272 C CA . GLU A 1 165 ? 13.827 -3.666 -29.416 1.00 76.75 165 GLU A CA 1
ATOM 1273 C C . GLU A 1 165 ? 13.512 -2.235 -29.876 1.00 76.75 165 GLU A C 1
ATOM 1275 O O . GLU A 1 165 ? 14.250 -1.652 -30.674 1.00 76.75 165 GLU A O 1
ATOM 1280 N N . THR A 1 166 ? 12.482 -1.619 -29.286 1.00 75.06 166 THR A N 1
ATOM 1281 C CA . THR A 1 166 ? 12.086 -0.233 -29.583 1.00 75.06 166 THR A CA 1
ATOM 1282 C C . THR A 1 166 ? 13.197 0.763 -29.233 1.00 75.06 166 THR A C 1
ATOM 1284 O O . THR A 1 166 ? 13.433 1.737 -29.956 1.00 75.06 166 THR A O 1
ATOM 1287 N N . CYS A 1 167 ? 13.903 0.537 -28.120 1.00 73.31 167 CYS A N 1
ATOM 1288 C CA . CYS A 1 167 ? 15.006 1.391 -27.683 1.00 73.31 167 CYS A CA 1
ATOM 1289 C C . CYS A 1 167 ? 16.200 1.315 -28.649 1.00 73.31 167 CYS A C 1
ATOM 1291 O O . CYS A 1 167 ? 16.771 2.350 -29.004 1.00 73.31 167 CYS A O 1
ATOM 1293 N N . VAL A 1 168 ? 16.544 0.112 -29.122 1.00 77.31 168 VAL A N 1
ATOM 1294 C CA . VAL A 1 168 ? 17.617 -0.102 -30.106 1.00 77.31 168 VAL A CA 1
ATOM 1295 C C . VAL A 1 168 ? 17.265 0.541 -31.450 1.00 77.31 168 VAL A C 1
ATOM 1297 O O . VAL A 1 168 ? 18.068 1.311 -31.978 1.00 77.31 168 VAL A O 1
ATOM 1300 N N . GLN A 1 169 ? 16.050 0.319 -31.962 1.00 77.75 169 GLN A N 1
ATOM 1301 C CA . GLN A 1 169 ? 15.590 0.905 -33.227 1.00 77.75 169 GLN A CA 1
ATOM 1302 C C . GLN A 1 169 ? 15.597 2.440 -33.201 1.00 77.75 169 GLN A C 1
ATOM 1304 O O . GLN A 1 169 ? 16.053 3.075 -34.150 1.00 77.75 169 GLN A O 1
ATOM 1309 N N . ARG A 1 170 ? 15.160 3.067 -32.100 1.00 72.19 170 ARG A N 1
ATOM 1310 C CA . ARG A 1 170 ? 15.202 4.535 -31.972 1.00 72.19 170 ARG A CA 1
ATOM 1311 C C . ARG A 1 170 ? 16.613 5.098 -31.884 1.00 72.19 170 ARG A C 1
ATOM 1313 O O . ARG A 1 170 ? 16.844 6.193 -32.389 1.00 72.19 170 ARG A O 1
ATOM 1320 N N . ARG A 1 171 ? 17.543 4.400 -31.225 1.00 77.62 171 ARG A N 1
ATOM 1321 C CA . ARG A 1 171 ? 18.952 4.821 -31.182 1.00 77.62 171 ARG A CA 1
ATOM 1322 C C . ARG A 1 171 ? 19.577 4.776 -32.571 1.00 77.62 171 ARG A C 1
ATOM 1324 O O . ARG A 1 171 ? 20.257 5.726 -32.936 1.00 77.62 171 ARG A O 1
ATOM 1331 N N . ALA A 1 172 ? 19.286 3.727 -33.342 1.00 78.12 172 ALA A N 1
ATOM 1332 C CA . ALA A 1 172 ? 19.708 3.624 -34.735 1.00 78.12 172 ALA A CA 1
ATOM 1333 C C . ALA A 1 172 ? 19.115 4.755 -35.594 1.00 78.12 172 ALA A C 1
ATOM 1335 O O . ALA A 1 172 ? 19.856 5.413 -36.313 1.00 78.12 172 ALA A O 1
ATOM 1336 N N . TRP A 1 173 ? 17.819 5.056 -35.445 1.00 79.75 173 TRP A N 1
ATOM 1337 C CA . TRP A 1 173 ? 17.175 6.172 -36.151 1.00 79.75 173 TRP A CA 1
ATOM 1338 C C . TRP A 1 173 ? 17.769 7.546 -35.801 1.00 79.75 173 TRP A C 1
ATOM 1340 O O . TRP A 1 173 ? 17.998 8.358 -36.690 1.00 79.75 173 TRP A O 1
ATOM 1350 N N . LYS A 1 174 ? 18.046 7.820 -34.516 1.00 81.00 174 LYS A N 1
ATOM 1351 C CA . LYS A 1 174 ? 18.702 9.078 -34.107 1.00 81.00 174 LYS A CA 1
ATOM 1352 C C . LYS A 1 174 ? 20.116 9.189 -34.695 1.00 81.00 174 LYS A C 1
ATOM 1354 O O . LYS A 1 174 ? 20.451 10.226 -35.242 1.00 81.00 174 LYS A O 1
ATOM 1359 N N . ALA A 1 175 ? 20.900 8.111 -34.649 1.00 79.38 175 ALA A N 1
ATOM 1360 C CA . ALA A 1 175 ? 22.260 8.093 -35.190 1.00 79.38 175 ALA A CA 1
ATOM 1361 C C . ALA A 1 175 ? 22.324 8.269 -36.720 1.00 79.38 175 ALA A C 1
ATOM 1363 O O . ALA A 1 175 ? 23.328 8.761 -37.225 1.00 79.38 175 ALA A O 1
ATOM 1364 N N . ASP A 1 176 ? 21.279 7.853 -37.440 1.00 81.19 176 ASP A N 1
ATOM 1365 C CA . ASP A 1 176 ? 21.140 8.063 -38.885 1.00 81.19 176 ASP A CA 1
ATOM 1366 C C . ASP A 1 176 ? 20.726 9.504 -39.218 1.00 81.19 176 ASP A C 1
ATOM 1368 O O . ASP A 1 176 ? 21.262 10.106 -40.137 1.00 81.19 176 ASP A O 1
ATOM 1372 N N . LYS A 1 177 ? 19.829 10.095 -38.419 1.00 78.81 177 LYS A N 1
ATOM 1373 C CA . LYS A 1 177 ? 19.387 11.488 -38.587 1.00 78.81 177 LYS A CA 1
ATOM 1374 C C . LYS A 1 177 ? 20.478 12.524 -38.279 1.00 78.81 177 LYS A C 1
ATOM 1376 O O . LYS A 1 177 ? 20.424 13.630 -38.810 1.00 78.81 177 LYS A O 1
ATOM 1381 N N . ASP A 1 178 ? 21.416 12.179 -37.401 1.00 75.56 178 ASP A N 1
ATOM 1382 C CA . ASP A 1 178 ? 22.509 13.057 -36.968 1.00 75.56 178 ASP A CA 1
ATOM 1383 C C . ASP A 1 178 ? 23.774 12.937 -37.856 1.00 75.56 178 ASP A C 1
ATOM 1385 O O . ASP A 1 178 ? 24.784 13.582 -37.563 1.00 75.56 178 ASP A O 1
ATOM 1389 N N . ARG A 1 179 ? 23.743 12.107 -38.912 1.00 68.88 179 ARG A N 1
ATOM 1390 C CA . ARG A 1 179 ? 24.826 11.909 -39.892 1.00 68.88 179 ARG A CA 1
ATOM 1391 C C . ARG A 1 179 ? 24.573 12.711 -41.167 1.00 68.88 179 ARG A C 1
ATOM 1393 O O . ARG A 1 179 ? 25.576 13.220 -41.715 1.00 68.88 179 ARG A O 1
#

Foldseek 3Di:
DQCPPDVQCSLLVLLLVLLVQLLVLLCCLLAPDDPDPVCVVVNVVSVVSNVVSVVSNVPRHVLVVLVLLDDPVCSVVVVVVVVCVVVVCCVVCVPVQLVCQLVPPQPQDDDPDDLVPDDPVSNSSNSSSSSVSNSCSVSVVSVVVSVVSVVCSVCRVVSNVVSVVVVVVVVVVVVVVVD

InterPro domains:
  IPR036259 MFS transporter superfamily [G3DSA:1.20.1250.20] (4-176)
  IPR036259 MFS transporter superfamily [SSF103473] (13-155)
  IPR044770 Protein spinster-like [PTHR23505] (4-164)

Radius of gyration: 22.26 Å; chains: 1; bounding box: 48×29×68 Å

Sequence (179 aa):
MLYKLSADHGRIYLGQIGIAIKVPASCILLLFIPRQPTSLPWFVLLGLMIGISAGWAGVAVIRPLLAEVVQSDYRATVFSWCSACDITAAALLGAPLVGILSENVFGYEKTTQKIADMDERLRERNAAALGKALFCTTTVPWAVCFVLYSLLHYTYPRDRVRSQETCVQRRAWKADKDR

Secondary structure (DSSP, 8-state):
-GGGS-TTTHHHHHHHHHHHHHHHHHHIIIIIS--SGGGHHHHHHHHHHHHHHHHHIIIIIIHHHHHHHS-GGGHHHHHHHHHHHHHHHHHHHHHHHHHHHHHHTT-PPP--S-TTTS-HHHHHHHHHHHHHHHHHHHHHHHHHHHHHHHHHHHHHHHHHHHHHHHHHHHHHHHHHHT-

Organism: NCBI:txid1169539

pLDDT: mean 77.8, std 10.51, range [35.84, 93.12]